Protein AF-A0A4Z1IEX9-F1 (afdb_monomer_lite)

Radius of gyration: 23.27 Å; chains: 1; bounding box: 71×50×41 Å

Sequence (109 aa):
MQFTHAPSPGQVFEIGKPEQISLRTLFESPHIPKVVFDVRDISRFLYTECDILLARVKDLQVMEVAVRDGVKDSLEDLAKCVELHSPLSLALEKEWEAKRVALLEIDLQ

Structure (mmCIF, N/CA/C/O backbone):
data_AF-A0A4Z1IEX9-F1
#
_entry.id   AF-A0A4Z1IEX9-F1
#
loop_
_atom_site.group_PDB
_atom_site.id
_atom_site.type_symbol
_atom_site.label_atom_id
_atom_site.label_alt_id
_atom_site.label_comp_id
_atom_site.label_asym_id
_atom_site.label_entity_id
_atom_site.label_seq_id
_atom_site.pdbx_PDB_ins_code
_atom_site.Cartn_x
_atom_site.Cartn_y
_atom_site.Cartn_z
_atom_site.occupancy
_atom_site.B_iso_or_equiv
_atom_site.auth_seq_id
_atom_site.auth_comp_id
_atom_site.auth_asym_id
_atom_site.auth_atom_id
_atom_site.pdbx_PDB_model_num
ATOM 1 N N . MET A 1 1 ? -44.833 32.291 -23.373 1.00 35.25 1 MET A N 1
ATOM 2 C CA . MET A 1 1 ? -43.971 33.229 -22.619 1.00 35.25 1 MET A CA 1
ATOM 3 C C . MET A 1 1 ? -44.141 32.928 -21.137 1.00 35.25 1 MET A C 1
ATOM 5 O O . MET A 1 1 ? -45.183 32.396 -20.784 1.00 35.25 1 MET A O 1
ATOM 9 N N . GLN A 1 2 ? -43.071 33.139 -20.366 1.00 53.94 2 GLN A N 1
ATOM 10 C CA . GLN A 1 2 ? -42.775 32.696 -18.986 1.00 53.94 2 GLN A CA 1
ATOM 11 C C . GLN A 1 2 ? -43.943 32.931 -17.996 1.00 53.94 2 GLN A C 1
ATOM 13 O O . GLN A 1 2 ? -44.833 33.704 -18.309 1.00 53.94 2 GLN A O 1
ATOM 18 N N . PHE A 1 3 ? -44.057 32.217 -16.866 1.00 35.94 3 PHE A N 1
ATOM 19 C CA . PHE A 1 3 ? -43.344 32.556 -15.627 1.00 35.94 3 PHE A CA 1
ATOM 20 C C . PHE A 1 3 ? -42.973 31.332 -14.766 1.00 35.94 3 PHE A C 1
ATOM 22 O O . PHE A 1 3 ? -43.806 30.522 -14.374 1.00 35.94 3 PHE A O 1
ATOM 29 N N . THR A 1 4 ? -41.670 31.254 -14.507 1.00 50.03 4 THR A N 1
ATOM 30 C CA . THR A 1 4 ? -40.946 30.714 -13.345 1.00 50.03 4 THR A CA 1
ATOM 31 C C . THR A 1 4 ? -41.779 30.194 -12.163 1.00 50.03 4 THR A C 1
ATOM 33 O O . THR A 1 4 ? -42.409 30.975 -11.451 1.00 50.03 4 THR A O 1
ATOM 36 N N . HIS A 1 5 ? -41.658 28.898 -11.856 1.00 51.50 5 HIS A N 1
ATOM 37 C CA . HIS A 1 5 ? -41.975 28.391 -10.521 1.00 51.50 5 HIS A CA 1
ATOM 38 C C . HIS A 1 5 ? -40.824 28.785 -9.587 1.00 51.50 5 HIS A C 1
ATOM 40 O O . HIS A 1 5 ? -39.718 28.256 -9.693 1.00 51.50 5 HIS A O 1
ATOM 46 N N . ALA A 1 6 ? -41.061 29.758 -8.707 1.00 55.16 6 ALA A N 1
ATOM 47 C CA . ALA A 1 6 ? -40.121 30.086 -7.644 1.00 55.16 6 ALA A CA 1
ATOM 48 C C . ALA A 1 6 ? -40.027 28.899 -6.662 1.00 55.16 6 ALA A C 1
ATOM 50 O O . ALA A 1 6 ? -41.057 28.279 -6.369 1.00 55.16 6 ALA A O 1
ATOM 51 N N . PRO A 1 7 ? -38.831 28.546 -6.162 1.00 56.28 7 PRO A N 1
ATOM 52 C CA . PRO A 1 7 ? -38.711 27.583 -5.078 1.00 56.28 7 PRO A CA 1
ATOM 53 C C . PRO A 1 7 ? -39.357 28.148 -3.804 1.00 56.28 7 PRO A C 1
ATOM 55 O O . PRO A 1 7 ? -39.226 29.332 -3.494 1.00 56.28 7 PRO A O 1
ATOM 58 N N . SER A 1 8 ? -40.082 27.288 -3.086 1.00 54.16 8 SER A N 1
ATOM 59 C CA . SER A 1 8 ? -40.746 27.611 -1.820 1.00 54.16 8 SER A CA 1
ATOM 60 C C . SER A 1 8 ? -39.742 28.174 -0.800 1.00 54.16 8 SER A C 1
ATOM 62 O O . SER A 1 8 ? -38.724 27.523 -0.546 1.00 54.16 8 SER A O 1
ATOM 64 N N . PRO A 1 9 ? -40.014 29.330 -0.164 1.00 50.97 9 PRO A N 1
ATOM 65 C CA . PRO A 1 9 ? -39.176 29.855 0.906 1.00 50.97 9 PRO A CA 1
ATOM 66 C C . PRO A 1 9 ? -39.371 28.975 2.143 1.00 50.97 9 PRO A C 1
ATOM 68 O O . PRO A 1 9 ? -40.413 29.017 2.792 1.00 50.97 9 PRO A O 1
ATOM 71 N N . GLY A 1 10 ? -38.399 28.113 2.434 1.00 51.06 10 GLY A N 1
ATOM 72 C CA . GLY A 1 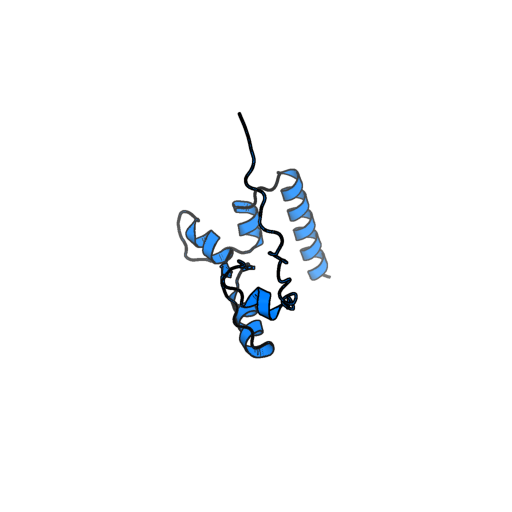10 ? -38.497 27.212 3.584 1.00 51.06 10 GLY A CA 1
ATOM 73 C C . GLY A 1 10 ? -37.549 26.021 3.591 1.00 51.06 10 GLY A C 1
ATOM 74 O O . GLY A 1 10 ? -37.409 25.391 4.632 1.00 51.06 10 GLY A O 1
ATOM 75 N N . GLN A 1 11 ? -36.844 25.720 2.497 1.00 53.88 11 GLN A N 1
ATOM 76 C CA . GLN A 1 11 ? -35.734 24.766 2.556 1.00 53.88 11 GLN A CA 1
ATOM 77 C C . GLN A 1 11 ? -34.495 25.467 3.115 1.00 53.88 11 GLN A C 1
ATOM 79 O O . GLN A 1 11 ? -33.541 25.781 2.408 1.00 53.88 11 GLN A O 1
ATOM 84 N N . VAL A 1 12 ? -34.544 25.750 4.417 1.00 51.16 12 VAL A N 1
ATOM 85 C CA . VAL A 1 12 ? -33.338 25.890 5.225 1.00 51.16 12 VAL A CA 1
ATOM 86 C C . VAL A 1 12 ? -32.592 24.578 5.037 1.00 51.16 12 VAL A C 1
ATOM 88 O O . VAL A 1 12 ? -33.095 23.522 5.414 1.00 51.16 12 VAL A O 1
ATOM 91 N N . PHE A 1 13 ? -31.439 24.631 4.374 1.00 54.78 13 PHE A N 1
ATOM 92 C CA . PHE A 1 13 ? -30.506 23.519 4.391 1.00 54.78 13 PHE A CA 1
ATOM 93 C C . PHE A 1 13 ? -30.210 23.261 5.863 1.00 54.78 13 PHE A C 1
ATOM 95 O O . PHE A 1 13 ? -29.557 24.081 6.511 1.00 54.78 13 PHE A O 1
ATOM 102 N N . GLU A 1 14 ? -30.750 22.177 6.419 1.00 55.03 14 GLU A N 1
ATOM 103 C CA . GLU A 1 14 ? -30.245 21.682 7.684 1.00 55.03 14 GLU A CA 1
ATOM 104 C C . GLU A 1 14 ? -28.778 21.361 7.436 1.00 55.03 14 GLU A C 1
ATOM 106 O O . GLU A 1 14 ? -28.427 20.374 6.788 1.00 55.03 14 GLU A O 1
ATOM 111 N N . ILE A 1 15 ? -27.908 22.258 7.896 1.00 55.59 15 ILE A N 1
ATOM 112 C CA . ILE A 1 15 ? -26.493 21.975 8.038 1.00 55.59 15 ILE A CA 1
ATOM 113 C C . ILE A 1 15 ? -26.450 20.976 9.188 1.00 55.59 15 ILE A C 1
ATOM 115 O O . ILE A 1 15 ? -26.330 21.349 10.357 1.00 55.59 15 ILE A O 1
ATOM 119 N N . GLY A 1 16 ? -26.650 19.698 8.851 1.00 60.72 16 GLY A N 1
ATOM 120 C CA . GLY A 1 16 ? -26.357 18.598 9.751 1.00 60.72 16 GLY A CA 1
ATOM 121 C C . GLY A 1 16 ? -24.975 18.857 10.336 1.00 60.72 16 GLY A C 1
ATOM 122 O O . GLY A 1 16 ? -24.088 19.334 9.621 1.00 60.72 16 GLY A O 1
ATOM 123 N N . LYS A 1 17 ? -24.827 18.647 11.651 1.00 60.25 17 LYS A N 1
ATOM 124 C CA . LYS A 1 17 ? -23.554 18.824 12.366 1.00 60.25 17 LYS A CA 1
ATOM 125 C C . LYS A 1 17 ? -22.407 18.372 11.458 1.00 60.25 17 LYS A C 1
ATOM 127 O O . LYS A 1 17 ? -22.521 17.264 10.931 1.00 60.25 17 LYS A O 1
ATOM 132 N N . PRO A 1 18 ? -21.339 19.173 11.272 1.00 63.28 18 PRO A N 1
ATOM 133 C CA . PRO A 1 18 ? -20.194 18.702 10.513 1.00 63.28 18 PRO A CA 1
ATOM 134 C C . PRO A 1 18 ? -19.767 17.384 11.149 1.00 63.28 18 PRO A C 1
ATOM 136 O O . PRO A 1 18 ? -19.446 17.353 12.341 1.00 63.28 18 PRO A O 1
ATOM 139 N N . GLU A 1 19 ? -19.875 16.289 10.392 1.00 66.69 19 GLU A N 1
ATOM 140 C CA . GLU A 1 19 ? -19.352 15.009 10.842 1.00 66.69 19 GLU A CA 1
ATOM 141 C C . GLU A 1 19 ? -17.906 15.266 11.244 1.00 66.69 19 GLU A C 1
ATOM 143 O O . GLU A 1 19 ? -17.128 15.847 10.483 1.00 66.69 19 GLU A O 1
ATOM 148 N N . GLN A 1 20 ? -17.562 14.918 12.480 1.00 71.56 20 GLN A N 1
ATOM 149 C CA . GLN A 1 20 ? -16.198 15.060 12.946 1.00 71.56 20 GLN A CA 1
ATOM 150 C C . GLN A 1 20 ? -15.350 14.070 12.146 1.00 71.56 20 GLN A C 1
ATOM 152 O O . GLN A 1 20 ? -15.319 12.873 12.434 1.00 71.56 20 GLN A O 1
ATOM 157 N N . ILE A 1 21 ? -14.705 14.567 11.092 1.00 85.75 21 ILE A N 1
ATOM 158 C CA . ILE A 1 21 ? -13.808 13.771 10.265 1.00 85.75 21 ILE A CA 1
ATOM 159 C C . ILE A 1 21 ? -12.605 13.419 11.135 1.00 85.75 21 ILE A C 1
ATOM 161 O O . ILE A 1 21 ? -11.877 14.290 11.609 1.00 85.75 21 ILE A O 1
ATOM 165 N N . SER A 1 22 ? -12.417 12.126 11.358 1.00 91.31 22 SER A N 1
ATOM 166 C CA . SER A 1 22 ? -11.277 11.564 12.065 1.00 91.31 22 SER A CA 1
ATOM 167 C C . SER A 1 22 ? -10.566 10.585 11.141 1.00 91.31 22 SER A C 1
ATOM 169 O O . SER A 1 22 ? -11.148 10.083 10.178 1.00 91.31 22 SER A O 1
ATOM 171 N N . LEU A 1 23 ? -9.309 10.264 11.442 1.00 93.75 23 LEU A N 1
ATOM 172 C CA . LEU A 1 23 ? -8.608 9.208 10.709 1.00 93.75 23 LEU A CA 1
ATOM 173 C C . LEU A 1 23 ? -9.361 7.875 10.798 1.00 93.75 23 LEU A C 1
ATOM 175 O O . LEU A 1 23 ? -9.444 7.166 9.801 1.00 93.75 23 LEU A O 1
ATOM 179 N N . ARG A 1 24 ? -9.990 7.582 11.946 1.00 95.38 24 ARG A N 1
ATOM 180 C CA . ARG A 1 24 ? -10.846 6.402 12.119 1.00 95.38 24 ARG A CA 1
ATOM 181 C C . ARG A 1 24 ? -11.990 6.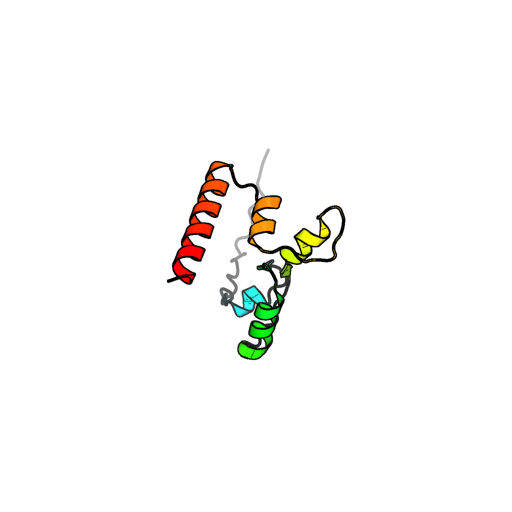385 11.109 1.00 95.38 24 ARG A C 1
ATOM 183 O O . ARG A 1 24 ? -12.091 5.438 10.335 1.00 95.38 24 ARG A O 1
ATOM 190 N N . THR A 1 25 ? -12.788 7.455 11.043 1.00 94.69 25 THR A N 1
ATOM 191 C CA . THR A 1 25 ? -13.935 7.513 10.119 1.00 94.69 25 THR A CA 1
ATOM 192 C C . THR A 1 25 ? -13.504 7.458 8.652 1.00 94.69 25 THR A C 1
ATOM 194 O O . THR A 1 25 ? -14.205 6.872 7.830 1.00 94.69 25 THR A O 1
ATOM 197 N N . LEU A 1 26 ? -12.323 7.981 8.307 1.00 94.81 26 LEU A N 1
ATOM 198 C CA . LEU A 1 26 ? -11.753 7.859 6.960 1.00 94.81 26 LEU A CA 1
ATOM 199 C C . LEU A 1 26 ? -11.280 6.428 6.638 1.00 94.81 26 LEU A C 1
ATOM 201 O O . LEU A 1 26 ? -11.574 5.898 5.558 1.00 94.81 26 LEU A O 1
ATOM 205 N N . PHE A 1 27 ? -10.567 5.778 7.560 1.00 96.88 27 PHE A N 1
ATOM 206 C CA . PHE A 1 27 ? -10.069 4.414 7.372 1.00 96.88 27 PHE A CA 1
ATOM 207 C C . PHE A 1 27 ? -11.201 3.381 7.326 1.00 96.88 27 PHE A C 1
ATOM 209 O O . PHE A 1 27 ?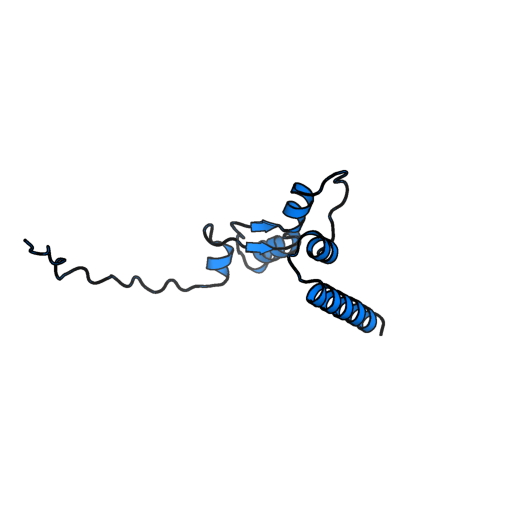 -11.166 2.493 6.472 1.00 96.88 27 PHE A O 1
ATOM 216 N N . GLU A 1 28 ? -12.244 3.551 8.136 1.00 97.00 28 GLU A N 1
ATOM 217 C CA . GLU A 1 28 ? -13.422 2.672 8.180 1.00 97.00 28 GLU A CA 1
ATOM 218 C C . GLU A 1 28 ? -14.443 2.973 7.070 1.00 97.00 28 GLU A C 1
ATOM 220 O O . GLU A 1 28 ? -15.326 2.162 6.794 1.00 97.00 28 GLU A O 1
ATOM 225 N N . SER A 1 29 ? -14.319 4.111 6.373 1.00 96.38 29 SER A N 1
ATOM 226 C CA . SER A 1 29 ? -15.269 4.490 5.323 1.00 96.38 29 SER A CA 1
ATOM 227 C C . SER A 1 29 ? -15.284 3.485 4.156 1.00 96.38 29 SER A C 1
ATOM 229 O O . SER A 1 29 ? -14.256 3.301 3.486 1.00 96.38 29 SER A O 1
ATOM 231 N N . PRO A 1 30 ? -16.456 2.919 3.798 1.00 96.62 30 PRO A N 1
ATOM 232 C CA . PRO A 1 30 ? -16.627 2.100 2.598 1.00 96.62 30 PRO A CA 1
ATOM 233 C C . PRO A 1 30 ? -16.787 2.952 1.330 1.00 96.62 30 PRO A C 1
ATOM 235 O O . PRO A 1 30 ? -16.947 2.415 0.231 1.00 96.62 30 PRO A O 1
ATOM 238 N N . HIS A 1 31 ? -16.756 4.283 1.451 1.00 96.00 31 HIS A N 1
ATOM 239 C CA . HIS A 1 31 ? -16.922 5.223 0.342 1.00 96.00 31 HIS A CA 1
ATOM 240 C C . HIS A 1 31 ? -15.595 5.832 -0.132 1.00 96.00 31 HIS A C 1
ATOM 242 O O . HIS A 1 31 ? -15.471 6.190 -1.303 1.00 96.00 31 HIS A O 1
ATOM 248 N N . ILE A 1 32 ? -14.583 5.866 0.738 1.00 95.25 32 ILE A N 1
ATOM 249 C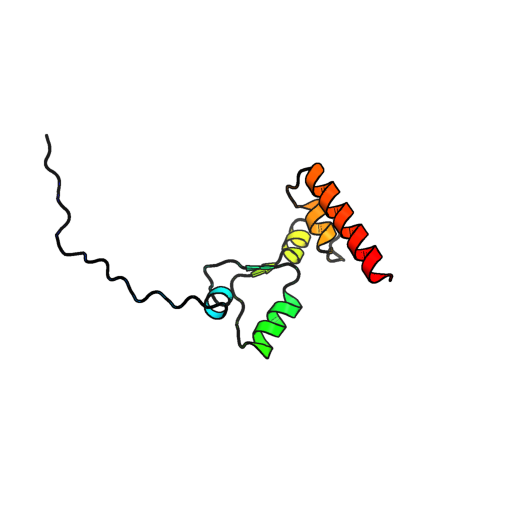 CA . ILE A 1 32 ? -13.274 6.463 0.453 1.00 95.25 32 ILE A CA 1
ATOM 250 C C . ILE A 1 32 ? -12.242 5.348 0.238 1.00 95.25 32 ILE A C 1
ATOM 252 O O . ILE A 1 32 ? -11.971 4.591 1.175 1.00 95.25 32 ILE A O 1
ATOM 256 N N . PRO A 1 33 ? -11.699 5.174 -0.983 1.00 97.44 33 PRO A N 1
ATOM 257 C CA . PRO A 1 33 ? -10.727 4.118 -1.250 1.00 97.44 33 PRO A CA 1
ATOM 258 C C . PRO A 1 33 ? -9.367 4.461 -0.639 1.00 97.44 33 PRO A C 1
ATOM 260 O O . PRO A 1 33 ? -8.867 5.564 -0.846 1.00 97.44 33 PRO A O 1
ATOM 263 N N . LYS A 1 34 ? -8.753 3.504 0.065 1.00 97.06 34 LYS A N 1
ATOM 264 C CA . LYS A 1 34 ? -7.372 3.624 0.554 1.00 97.06 34 LYS A CA 1
ATOM 265 C C . LYS A 1 34 ? -6.454 2.861 -0.386 1.00 97.06 34 LYS A C 1
ATOM 267 O O . LYS A 1 34 ? -6.549 1.640 -0.471 1.00 97.06 34 LYS A O 1
ATOM 272 N N . VAL A 1 35 ? -5.617 3.591 -1.114 1.00 96.19 35 VAL A N 1
ATOM 273 C CA . VAL A 1 35 ? -4.600 3.010 -1.993 1.00 96.19 35 VAL A CA 1
ATOM 274 C C . VAL A 1 35 ? -3.342 2.801 -1.162 1.00 96.19 35 VAL A C 1
ATOM 276 O O . VAL A 1 35 ? -2.801 3.764 -0.626 1.00 96.19 35 VAL A O 1
ATOM 279 N N . VAL A 1 36 ? -2.925 1.549 -1.008 1.00 95.69 36 VAL A N 1
ATOM 280 C CA . VAL A 1 36 ? -1.809 1.148 -0.141 1.00 95.69 36 VAL A CA 1
ATOM 281 C C . VAL A 1 36 ? -0.930 0.176 -0.916 1.00 95.69 36 VAL A C 1
ATOM 283 O O . VAL A 1 36 ? -1.435 -0.572 -1.747 1.00 95.69 36 VAL A O 1
ATOM 286 N N . PHE A 1 37 ? 0.374 0.189 -0.669 1.00 95.75 37 PHE A N 1
ATOM 287 C CA . PHE A 1 37 ? 1.267 -0.868 -1.128 1.00 95.75 37 PHE A CA 1
ATOM 288 C C . PHE A 1 37 ? 1.492 -1.837 0.027 1.00 95.75 37 PHE A C 1
ATOM 290 O O . PHE A 1 37 ? 1.891 -1.378 1.094 1.00 95.75 37 PHE A O 1
ATOM 297 N N . ASP A 1 38 ? 1.220 -3.126 -0.182 1.00 95.38 38 ASP A N 1
ATOM 298 C CA . ASP A 1 38 ? 1.374 -4.170 0.833 1.00 95.38 38 ASP A CA 1
ATOM 299 C C . ASP A 1 38 ? 0.668 -3.830 2.163 1.00 95.38 38 ASP A C 1
ATOM 301 O O . ASP A 1 38 ? 1.259 -3.407 3.158 1.00 95.38 38 ASP A O 1
ATOM 305 N N . VAL A 1 39 ? -0.653 -4.008 2.194 1.00 96.81 39 VAL A N 1
ATOM 306 C CA . VAL A 1 39 ? -1.485 -3.576 3.330 1.00 96.81 39 VAL A CA 1
ATOM 307 C C . VAL A 1 39 ? -1.337 -4.443 4.594 1.00 96.81 39 VAL A C 1
ATOM 309 O O . VAL A 1 39 ? -1.971 -4.160 5.613 1.00 96.81 39 VAL A O 1
ATOM 312 N N . ARG A 1 40 ? -0.551 -5.524 4.569 1.00 95.94 40 ARG A N 1
ATOM 313 C CA . ARG A 1 40 ? -0.569 -6.568 5.613 1.00 95.94 40 ARG A CA 1
ATOM 314 C C . ARG A 1 40 ? -0.216 -6.028 6.998 1.00 95.94 40 ARG A C 1
ATOM 316 O O . ARG A 1 40 ? -1.003 -6.185 7.932 1.00 95.94 40 ARG A O 1
ATOM 323 N N . ASP A 1 41 ? 0.917 -5.348 7.121 1.00 95.38 41 ASP A N 1
ATOM 324 C CA . ASP A 1 41 ? 1.375 -4.840 8.418 1.00 95.38 41 ASP A CA 1
ATOM 325 C C . ASP A 1 41 ? 0.566 -3.622 8.873 1.00 95.38 41 ASP A C 1
ATOM 327 O O . ASP A 1 41 ? 0.213 -3.513 10.047 1.00 95.38 41 ASP A O 1
ATOM 331 N N . ILE A 1 42 ? 0.177 -2.756 7.932 1.00 94.75 42 ILE A N 1
ATOM 332 C CA . ILE A 1 42 ? -0.653 -1.579 8.213 1.00 94.75 42 ILE A CA 1
ATOM 333 C C . ILE A 1 42 ? -2.029 -2.003 8.735 1.00 94.75 42 ILE A C 1
ATOM 335 O O . ILE A 1 42 ? -2.484 -1.495 9.756 1.00 94.75 42 ILE A O 1
ATOM 339 N N . SER A 1 43 ? -2.698 -2.944 8.062 1.00 96.81 43 SER A N 1
ATOM 340 C CA . SER A 1 43 ? -4.013 -3.435 8.493 1.00 96.81 43 SER A CA 1
ATOM 341 C C . SER A 1 43 ? -3.949 -4.125 9.852 1.00 96.81 43 SER A C 1
ATOM 343 O O . SER A 1 43 ? -4.827 -3.894 10.682 1.00 96.81 43 SER A O 1
ATOM 345 N N . ARG A 1 44 ? -2.894 -4.911 10.113 1.00 97.88 44 ARG A N 1
ATOM 346 C CA . ARG A 1 44 ? -2.659 -5.515 11.426 1.00 97.88 44 ARG A CA 1
ATOM 347 C C . ARG A 1 44 ? -2.517 -4.444 12.504 1.00 97.88 44 ARG A C 1
ATOM 349 O O . ARG A 1 44 ? -3.260 -4.503 13.472 1.00 97.88 44 ARG A O 1
ATOM 356 N N . PHE A 1 45 ? -1.623 -3.470 12.322 1.00 97.38 45 PHE A N 1
ATOM 357 C CA . PHE A 1 45 ? -1.403 -2.393 13.291 1.00 97.38 45 PHE A CA 1
ATOM 358 C C . PHE A 1 45 ? -2.681 -1.590 13.558 1.00 97.38 45 PHE A C 1
ATOM 360 O O . PHE A 1 45 ? -3.035 -1.344 14.708 1.00 97.38 45 PHE A O 1
ATOM 367 N N . LEU A 1 46 ? -3.411 -1.220 12.500 1.00 97.06 46 LEU A N 1
ATOM 368 C CA . LEU A 1 46 ? -4.670 -0.488 12.632 1.00 97.06 46 LEU A CA 1
ATOM 369 C C . LEU A 1 46 ? -5.704 -1.278 13.438 1.00 97.06 46 LEU A C 1
ATOM 371 O O . LEU A 1 46 ? -6.378 -0.699 14.285 1.00 97.06 46 LEU A O 1
ATOM 375 N N . TYR A 1 47 ? -5.801 -2.586 13.219 1.00 97.88 47 TYR A N 1
ATOM 376 C CA . TYR A 1 47 ? -6.737 -3.423 13.956 1.00 97.88 47 TYR A CA 1
ATOM 377 C C . TYR A 1 47 ? -6.303 -3.646 15.413 1.00 97.88 47 TYR A C 1
ATOM 379 O O . TYR A 1 47 ? -7.125 -3.507 16.314 1.00 97.88 47 TYR A O 1
ATOM 387 N N . THR A 1 48 ? -5.031 -3.977 15.665 1.00 98.00 48 THR A N 1
ATOM 388 C CA . THR A 1 48 ? -4.566 -4.372 17.007 1.00 98.00 48 THR A CA 1
ATOM 389 C C . THR A 1 48 ? -4.287 -3.190 17.923 1.00 98.00 48 THR A C 1
ATOM 391 O O . THR A 1 48 ? -4.685 -3.223 19.083 1.00 98.00 48 THR A O 1
ATOM 394 N N . GLU A 1 49 ? -3.628 -2.147 17.416 1.00 97.81 49 GLU A N 1
ATOM 395 C CA . GLU A 1 49 ? -3.161 -1.021 18.234 1.00 97.81 49 GLU A CA 1
ATOM 396 C C . GLU A 1 49 ? -4.144 0.151 18.234 1.00 97.81 49 GLU A C 1
ATOM 398 O O . GLU A 1 49 ? -4.156 0.951 19.168 1.00 97.81 49 GLU A O 1
ATOM 403 N N . CYS A 1 50 ? -4.956 0.286 17.180 1.00 96.56 50 CYS A N 1
ATOM 404 C CA . CYS A 1 50 ? -5.848 1.436 17.003 1.00 96.56 50 CYS A CA 1
ATOM 405 C C . CYS A 1 50 ? -7.343 1.089 17.057 1.00 96.56 50 CYS A C 1
ATOM 407 O O . CYS A 1 50 ? -8.152 2.017 17.081 1.00 96.56 50 CYS A O 1
ATOM 409 N N . ASP A 1 51 ? -7.718 -0.197 17.074 1.00 97.31 51 ASP A N 1
ATOM 410 C CA . ASP A 1 51 ? -9.115 -0.656 16.989 1.00 97.31 51 ASP A CA 1
ATOM 411 C C . ASP A 1 51 ? -9.838 -0.120 15.729 1.00 97.31 51 ASP A C 1
ATOM 413 O O . ASP A 1 51 ? -11.016 0.229 15.741 1.00 97.31 51 ASP A O 1
ATOM 417 N N . ILE A 1 52 ? -9.116 0.005 14.612 1.00 97.44 52 ILE A N 1
ATOM 418 C CA . ILE A 1 52 ? -9.626 0.541 13.342 1.00 97.44 52 ILE A CA 1
ATOM 419 C C . ILE A 1 52 ? -9.817 -0.594 12.337 1.00 97.44 52 ILE A C 1
ATOM 421 O O . ILE A 1 52 ? -8.863 -1.280 11.960 1.00 97.44 52 ILE A O 1
ATOM 425 N N . LEU A 1 53 ? -11.040 -0.732 11.817 1.00 97.00 53 LEU A N 1
ATOM 426 C CA . LEU A 1 53 ? -11.341 -1.686 10.749 1.00 97.00 53 LEU A CA 1
ATOM 427 C C . LEU A 1 53 ? -11.143 -1.047 9.369 1.00 97.00 53 LEU A C 1
ATOM 429 O O . LEU A 1 53 ? -12.029 -0.389 8.825 1.00 97.00 53 LEU A O 1
ATOM 433 N N . LEU A 1 54 ? -9.974 -1.263 8.770 1.00 97.38 54 LEU A N 1
ATOM 434 C CA . LEU A 1 54 ? -9.661 -0.697 7.460 1.00 97.38 54 LEU A CA 1
ATOM 435 C C . LEU A 1 54 ? -10.618 -1.227 6.367 1.00 97.38 54 LEU A C 1
ATOM 437 O O . LEU A 1 54 ? -10.624 -2.414 6.048 1.00 97.38 54 LEU A O 1
ATOM 441 N N . ALA A 1 55 ? -11.404 -0.337 5.757 1.00 97.69 55 ALA A N 1
ATOM 442 C CA . ALA A 1 55 ? -12.380 -0.671 4.714 1.00 97.69 55 ALA A CA 1
ATOM 443 C C . ALA A 1 55 ? -11.925 -0.204 3.322 1.00 97.69 55 ALA A C 1
ATOM 445 O O . ALA A 1 55 ? -11.112 0.703 3.208 1.00 97.69 55 ALA A O 1
ATOM 446 N N . ARG A 1 56 ? -12.487 -0.757 2.236 1.00 97.50 56 ARG A N 1
ATOM 447 C CA . ARG A 1 56 ? -12.274 -0.289 0.842 1.00 97.50 56 ARG A CA 1
ATOM 448 C C . ARG A 1 56 ? -10.792 -0.069 0.470 1.00 97.50 56 ARG A C 1
ATOM 450 O O . ARG A 1 56 ? -10.408 0.990 -0.038 1.00 97.50 56 ARG A O 1
ATOM 457 N N . VAL A 1 57 ? -9.962 -1.076 0.723 1.00 97.62 57 VAL A N 1
ATOM 458 C CA . VAL A 1 57 ? -8.544 -1.077 0.340 1.00 97.62 57 VAL A CA 1
ATOM 459 C C . VAL A 1 57 ? -8.391 -1.369 -1.151 1.00 97.62 57 VAL A C 1
ATOM 461 O O . VAL A 1 57 ? -9.077 -2.229 -1.702 1.00 97.62 57 VAL A O 1
ATOM 464 N N . LYS A 1 58 ? -7.470 -0.656 -1.795 1.00 97.12 58 LYS A N 1
ATOM 465 C CA . LYS A 1 58 ? -6.884 -1.008 -3.087 1.00 97.12 58 LYS A CA 1
ATOM 466 C C . LYS A 1 58 ? -5.399 -1.258 -2.862 1.00 97.12 58 LYS A C 1
ATOM 468 O O . LYS A 1 58 ? -4.652 -0.305 -2.646 1.00 97.12 58 LYS A O 1
ATOM 473 N N . ASP A 1 59 ? -5.003 -2.524 -2.864 1.00 96.44 59 ASP A N 1
ATOM 474 C CA . ASP A 1 59 ? -3.608 -2.904 -2.666 1.00 96.44 59 ASP A CA 1
ATOM 475 C C . ASP A 1 59 ? -2.867 -2.880 -4.009 1.00 96.44 59 ASP A C 1
ATOM 477 O O . ASP A 1 59 ? -3.185 -3.658 -4.910 1.00 96.44 59 ASP A O 1
ATOM 481 N N . LEU A 1 60 ? -1.909 -1.963 -4.150 1.00 95.06 60 LEU A N 1
ATOM 482 C CA . LEU A 1 60 ? -1.130 -1.779 -5.372 1.00 95.06 60 LEU A CA 1
ATOM 483 C C . LEU A 1 60 ? -0.287 -3.008 -5.718 1.00 95.06 60 LEU A C 1
ATOM 485 O O . LEU A 1 60 ? -0.166 -3.317 -6.898 1.00 95.06 60 LEU A O 1
ATOM 489 N N . GLN A 1 61 ? 0.243 -3.723 -4.723 1.00 94.75 61 GLN A N 1
ATOM 490 C CA . GLN A 1 61 ? 1.052 -4.919 -4.958 1.00 94.75 61 GLN A CA 1
ATOM 491 C C . GLN A 1 61 ? 0.181 -6.049 -5.518 1.00 94.75 61 GLN A C 1
ATOM 493 O O . GLN A 1 61 ? 0.546 -6.719 -6.478 1.00 94.75 61 GLN A O 1
ATOM 498 N N . VAL A 1 62 ? -1.029 -6.218 -4.979 1.00 94.88 62 VAL A N 1
ATOM 499 C CA . VAL A 1 62 ? -1.989 -7.199 -5.511 1.00 94.88 62 VAL A CA 1
ATOM 500 C C . VAL A 1 62 ? -2.495 -6.788 -6.897 1.00 94.88 62 VAL A C 1
ATOM 502 O O . VAL A 1 62 ? -2.692 -7.642 -7.761 1.00 94.88 62 VAL A O 1
ATOM 505 N N . MET A 1 63 ? -2.705 -5.488 -7.129 1.00 94.88 63 MET A N 1
ATOM 506 C CA . MET A 1 63 ? -3.102 -4.969 -8.440 1.00 94.88 63 MET A CA 1
ATOM 507 C C . MET A 1 63 ? -2.019 -5.192 -9.502 1.00 94.88 63 MET A C 1
ATOM 509 O O . MET A 1 63 ? -2.375 -5.602 -10.603 1.00 94.88 63 MET A O 1
ATOM 513 N N . GLU A 1 64 ? -0.740 -4.973 -9.182 1.00 94.81 64 GLU A N 1
ATOM 514 C CA . GLU A 1 64 ? 0.395 -5.280 -10.067 1.00 94.81 64 GLU A CA 1
ATOM 515 C C . GLU A 1 64 ? 0.372 -6.754 -10.474 1.00 94.81 64 GLU A C 1
ATOM 517 O O . GLU A 1 64 ? 0.268 -7.062 -11.659 1.00 94.81 64 GLU A O 1
ATOM 522 N N . VAL A 1 65 ? 0.320 -7.669 -9.503 1.00 94.56 65 VAL A N 1
ATOM 523 C CA . VAL A 1 65 ? 0.258 -9.111 -9.779 1.00 94.56 65 VAL A CA 1
ATOM 524 C C . VAL A 1 65 ? -0.948 -9.463 -10.643 1.00 94.56 65 VAL A C 1
ATOM 526 O O . VAL A 1 65 ? -0.858 -10.321 -11.523 1.00 94.56 65 VAL A O 1
ATOM 529 N N . ALA A 1 66 ? -2.096 -8.818 -10.424 1.00 93.50 66 ALA A N 1
ATOM 530 C CA . ALA A 1 66 ? -3.292 -9.064 -11.220 1.00 93.50 66 ALA A CA 1
ATOM 531 C C . ALA A 1 66 ? -3.086 -8.703 -12.700 1.00 93.50 66 ALA A C 1
ATOM 533 O O . ALA A 1 66 ? -3.554 -9.452 -13.561 1.00 93.50 66 ALA A O 1
ATOM 534 N N . VAL A 1 67 ? -2.360 -7.620 -12.996 1.00 92.56 67 VAL A N 1
ATOM 535 C CA . VAL A 1 67 ? -2.152 -7.117 -14.366 1.00 92.56 67 VAL A CA 1
ATOM 536 C C . VAL A 1 67 ? -0.851 -7.581 -15.024 1.00 92.56 67 VAL A C 1
ATOM 538 O O . VAL A 1 67 ? -0.753 -7.493 -16.242 1.00 92.56 67 VAL A O 1
ATOM 541 N N . ARG A 1 68 ? 0.130 -8.083 -14.263 1.00 91.81 68 ARG A N 1
ATOM 542 C CA . ARG A 1 68 ? 1.401 -8.579 -14.804 1.00 91.81 68 ARG A CA 1
ATOM 543 C C . ARG A 1 68 ? 1.181 -9.778 -15.721 1.00 91.81 68 ARG A C 1
ATOM 545 O O . ARG A 1 68 ? 0.430 -10.701 -15.392 1.00 91.81 68 ARG A O 1
ATOM 552 N N . ASP A 1 69 ? 1.867 -9.765 -16.856 1.00 89.75 69 ASP A N 1
ATOM 553 C CA . ASP A 1 69 ? 1.921 -10.885 -17.790 1.00 89.75 69 ASP A CA 1
ATOM 554 C C . ASP A 1 69 ? 3.011 -11.885 -17.378 1.00 89.75 69 ASP A C 1
ATOM 556 O O . ASP A 1 69 ? 4.052 -11.514 -16.838 1.00 89.75 69 ASP A O 1
ATOM 560 N N . GLY A 1 70 ? 2.795 -13.170 -17.670 1.00 88.19 70 GLY A N 1
ATOM 561 C CA . GLY A 1 70 ? 3.768 -14.227 -17.385 1.00 88.19 70 GLY A CA 1
ATOM 562 C C . GLY A 1 70 ? 3.620 -14.865 -16.001 1.00 88.19 70 GLY A C 1
ATOM 563 O O . GLY A 1 70 ? 2.507 -15.050 -15.502 1.00 88.19 70 GLY A O 1
ATOM 564 N N . VAL A 1 71 ? 4.746 -15.300 -15.427 1.00 85.00 71 VAL A N 1
ATOM 565 C CA . VAL A 1 71 ? 4.786 -16.056 -14.164 1.00 85.00 71 VAL A CA 1
ATOM 566 C C . VAL A 1 71 ? 4.546 -15.115 -12.975 1.00 85.00 71 VAL A C 1
ATOM 568 O O . VAL A 1 71 ? 5.100 -14.023 -12.921 1.00 85.00 71 VAL A O 1
ATOM 571 N N . LYS A 1 72 ? 3.697 -15.547 -12.033 1.00 89.62 72 LYS A N 1
ATOM 572 C CA . LYS A 1 72 ? 3.240 -14.782 -10.854 1.00 89.62 72 LYS A CA 1
ATOM 573 C C . LYS A 1 72 ? 3.622 -15.483 -9.549 1.00 89.62 72 LYS A C 1
ATOM 575 O O . LYS A 1 72 ? 2.797 -15.662 -8.658 1.00 89.62 72 LYS A O 1
ATOM 580 N N . ASP A 1 73 ? 4.844 -15.987 -9.495 1.00 90.44 73 ASP A N 1
ATOM 581 C CA . ASP A 1 73 ? 5.413 -16.732 -8.370 1.00 90.44 73 ASP A CA 1
ATOM 582 C C . ASP A 1 73 ? 6.031 -15.822 -7.298 1.00 90.44 73 ASP A C 1
ATOM 584 O O . ASP A 1 73 ? 6.170 -16.235 -6.146 1.00 90.44 73 ASP A O 1
ATOM 588 N N . SER A 1 74 ? 6.341 -14.576 -7.651 1.00 89.88 74 SER A N 1
ATOM 589 C CA . SER A 1 74 ? 6.831 -13.537 -6.745 1.00 89.88 74 SER A CA 1
ATOM 590 C C . SER A 1 74 ? 5.885 -12.338 -6.667 1.00 89.88 74 SER A C 1
ATOM 592 O O . SER A 1 74 ? 5.085 -12.101 -7.572 1.00 89.88 74 SER A O 1
ATOM 594 N N . LEU A 1 75 ? 5.993 -11.560 -5.590 1.00 91.75 75 LEU A N 1
ATOM 595 C CA . LEU A 1 75 ? 5.448 -10.204 -5.525 1.00 91.75 75 LEU A CA 1
ATOM 596 C C . LEU A 1 75 ? 6.567 -9.229 -5.882 1.00 91.75 75 LEU A C 1
ATOM 598 O O . LEU A 1 75 ? 7.685 -9.391 -5.389 1.00 91.75 75 LEU A O 1
ATOM 602 N N . GLU A 1 76 ? 6.268 -8.230 -6.705 1.00 91.00 76 GLU A N 1
ATOM 603 C CA . GLU A 1 76 ? 7.222 -7.161 -6.987 1.00 91.00 76 GLU A CA 1
ATOM 604 C C . GLU A 1 76 ? 7.311 -6.183 -5.807 1.00 91.00 76 GLU A C 1
ATOM 606 O O . GLU A 1 76 ? 6.374 -6.039 -5.007 1.00 91.00 76 GLU A O 1
ATOM 611 N N . ASP A 1 77 ? 8.455 -5.509 -5.685 1.00 91.25 77 ASP A N 1
ATOM 612 C CA . ASP A 1 77 ? 8.626 -4.426 -4.723 1.00 91.25 77 ASP A CA 1
ATOM 613 C C . ASP A 1 77 ? 7.985 -3.115 -5.223 1.00 91.25 77 ASP A C 1
ATOM 615 O O . ASP A 1 77 ? 7.546 -2.985 -6.373 1.00 91.25 77 ASP A O 1
ATOM 619 N N . LEU A 1 78 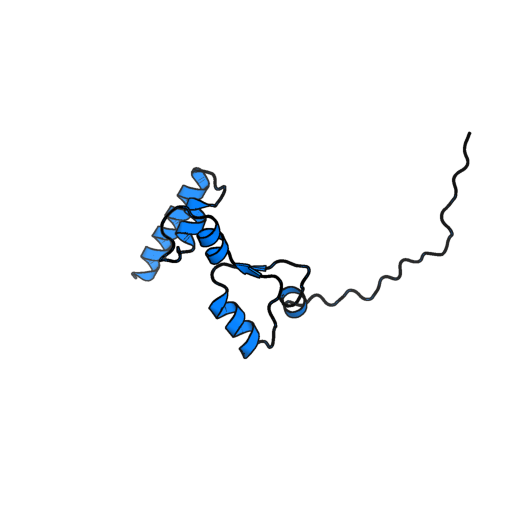? 7.898 -2.119 -4.336 1.00 89.94 78 LEU A N 1
ATOM 620 C CA . LEU A 1 78 ? 7.282 -0.836 -4.673 1.00 89.94 78 LEU A CA 1
ATOM 621 C C . LEU A 1 78 ? 8.055 -0.104 -5.778 1.00 89.94 78 LEU A C 1
ATOM 623 O O . LEU A 1 78 ? 7.435 0.551 -6.614 1.00 89.94 78 LEU A O 1
ATOM 627 N N . ALA A 1 79 ? 9.387 -0.207 -5.796 1.00 86.62 79 ALA A N 1
ATOM 628 C CA . ALA A 1 79 ? 10.208 0.471 -6.792 1.00 86.62 79 ALA A CA 1
ATOM 629 C C . ALA A 1 79 ? 9.903 -0.066 -8.194 1.00 86.62 79 ALA A C 1
ATOM 631 O O . ALA A 1 79 ? 9.664 0.722 -9.109 1.00 86.62 79 ALA A O 1
ATOM 632 N N . LYS A 1 80 ? 9.804 -1.389 -8.335 1.00 87.06 80 LYS A N 1
ATOM 633 C CA . LYS A 1 80 ? 9.439 -2.051 -9.582 1.00 87.06 80 LYS A CA 1
ATOM 634 C C . LYS A 1 80 ? 8.009 -1.732 -10.003 1.00 87.06 80 LYS A C 1
ATOM 636 O O . LYS A 1 80 ? 7.768 -1.448 -11.173 1.00 87.06 80 LYS A O 1
ATOM 641 N N . CYS A 1 81 ? 7.066 -1.692 -9.061 1.00 89.69 81 CYS A N 1
ATOM 642 C CA . CYS A 1 81 ? 5.694 -1.277 -9.360 1.00 89.69 81 CYS A CA 1
ATOM 643 C C . CYS A 1 81 ? 5.629 0.159 -9.904 1.00 89.69 81 CYS A C 1
ATOM 645 O O . CYS A 1 81 ? 4.868 0.434 -10.832 1.00 89.69 81 CYS A O 1
ATOM 647 N N . VAL A 1 82 ? 6.427 1.077 -9.349 1.00 86.75 82 VAL A N 1
ATOM 648 C CA . VAL A 1 82 ? 6.522 2.461 -9.838 1.00 86.75 82 VAL A CA 1
ATOM 649 C C . VAL A 1 82 ? 7.163 2.505 -11.225 1.00 86.75 82 VAL A C 1
ATOM 651 O O . VAL A 1 82 ? 6.610 3.151 -12.107 1.00 86.75 82 VAL A O 1
ATOM 654 N N . GLU A 1 83 ? 8.273 1.800 -11.440 1.00 84.25 83 GLU A N 1
ATOM 655 C CA . GLU A 1 83 ? 8.950 1.716 -12.743 1.00 84.25 83 GLU A CA 1
ATOM 656 C C . GLU A 1 83 ? 8.001 1.217 -13.847 1.00 84.25 83 GLU A C 1
ATOM 658 O O . GLU A 1 83 ? 7.915 1.811 -14.917 1.00 84.25 83 GLU A O 1
ATOM 663 N N . LEU A 1 84 ? 7.249 0.145 -13.580 1.00 85.56 84 LEU A N 1
ATOM 664 C CA . LEU A 1 84 ? 6.424 -0.519 -14.592 1.00 85.56 84 LEU A CA 1
ATOM 665 C C . LEU A 1 84 ? 5.080 0.169 -14.856 1.00 85.56 84 LEU A C 1
ATOM 667 O O . LEU A 1 84 ? 4.555 0.081 -15.968 1.00 85.56 84 LEU A O 1
ATOM 671 N N . HIS A 1 85 ? 4.482 0.802 -13.844 1.00 86.19 85 HIS A N 1
ATOM 672 C CA . HIS A 1 85 ? 3.085 1.250 -13.919 1.00 86.19 85 HIS A CA 1
ATOM 673 C C . HIS A 1 85 ? 2.880 2.743 -13.696 1.00 86.19 85 HIS A C 1
ATOM 675 O O . HIS A 1 85 ? 1.770 3.241 -13.908 1.00 86.19 85 HIS A O 1
ATOM 681 N N . SER A 1 86 ? 3.902 3.474 -13.258 1.00 83.19 86 SER A N 1
ATOM 682 C CA . SER A 1 86 ? 3.738 4.896 -13.005 1.00 83.19 86 SER A CA 1
ATOM 683 C C . SER A 1 86 ? 3.788 5.686 -14.315 1.00 83.19 86 SER A C 1
ATOM 685 O O . SER A 1 86 ? 4.679 5.470 -15.134 1.00 83.19 86 SER A O 1
ATOM 687 N N . PRO A 1 87 ? 2.886 6.658 -14.532 1.00 82.75 87 PRO A N 1
ATOM 688 C CA . PRO A 1 87 ? 2.902 7.506 -15.722 1.00 82.75 87 PRO A CA 1
ATOM 689 C C . PRO A 1 87 ? 3.990 8.595 -15.640 1.00 82.75 87 PRO A C 1
ATOM 691 O O . PRO A 1 87 ? 3.788 9.707 -16.134 1.00 82.75 87 PRO A O 1
ATOM 694 N N . LEU A 1 88 ? 5.111 8.336 -14.953 1.00 79.94 88 LEU A N 1
ATOM 695 C CA . LEU A 1 88 ? 6.167 9.330 -14.779 1.00 79.94 88 LEU A CA 1
ATOM 696 C C . LEU A 1 88 ? 6.763 9.685 -16.136 1.00 79.94 88 LEU A C 1
ATOM 698 O O . LEU A 1 88 ? 6.937 8.848 -17.019 1.00 79.94 88 LEU A O 1
ATOM 702 N N . SER A 1 89 ? 7.115 10.956 -16.289 1.00 80.62 89 SER A N 1
ATOM 703 C CA . SER A 1 89 ? 7.978 11.348 -17.392 1.00 80.62 89 SER A CA 1
ATOM 704 C C . SER A 1 89 ? 9.384 10.789 -17.162 1.00 80.62 89 SER A C 1
ATOM 706 O O . SER A 1 89 ? 9.827 10.656 -16.020 1.00 80.62 89 SER A O 1
ATOM 708 N N . LEU A 1 90 ? 10.131 10.567 -18.245 1.00 79.81 90 LEU A N 1
ATOM 709 C CA . LEU A 1 90 ? 11.535 10.127 -18.188 1.00 79.81 90 LEU A CA 1
ATOM 710 C C . LEU A 1 90 ? 12.413 11.008 -17.279 1.00 79.81 90 LEU A C 1
ATOM 712 O O . LEU A 1 90 ? 13.401 10.547 -16.715 1.00 79.81 90 LEU A O 1
ATOM 716 N N . ALA A 1 91 ? 12.084 12.299 -17.155 1.00 80.56 91 ALA A N 1
ATOM 717 C CA . ALA A 1 91 ? 12.802 13.215 -16.273 1.00 80.56 91 ALA A CA 1
ATOM 718 C C . ALA A 1 91 ? 12.553 12.899 -14.790 1.00 80.56 91 ALA A C 1
ATOM 720 O O . ALA A 1 91 ? 13.489 12.909 -13.995 1.00 80.56 91 ALA A O 1
ATOM 721 N N . LEU A 1 92 ? 11.306 12.589 -14.434 1.00 80.62 92 LEU A N 1
ATOM 722 C CA . LEU A 1 92 ? 10.905 12.286 -13.064 1.00 80.62 92 LEU A CA 1
ATOM 723 C C . LEU A 1 92 ? 11.338 10.874 -12.641 1.00 80.62 92 LEU A C 1
ATOM 725 O O . LEU A 1 92 ? 11.703 10.664 -11.490 1.00 80.62 92 LEU A O 1
ATOM 729 N N . GLU A 1 93 ? 11.384 9.932 -13.583 1.00 78.56 93 GLU A N 1
ATOM 730 C CA . GLU A 1 93 ? 11.963 8.600 -13.378 1.00 78.56 93 GLU A CA 1
ATOM 731 C C . GLU A 1 93 ? 13.464 8.676 -13.040 1.00 78.56 93 GLU A C 1
ATOM 733 O O . GLU A 1 93 ? 13.923 8.064 -12.077 1.00 78.56 93 GLU A O 1
ATOM 738 N N . LYS A 1 94 ? 14.227 9.514 -13.759 1.00 82.75 94 LYS A N 1
ATOM 739 C CA . LYS A 1 94 ? 15.642 9.774 -13.438 1.00 82.75 94 LYS A CA 1
ATOM 740 C C . LYS A 1 94 ? 15.830 10.406 -12.060 1.00 82.75 94 LYS A C 1
ATOM 742 O O . LYS A 1 94 ? 16.782 10.067 -11.364 1.00 82.75 94 LYS A O 1
ATOM 747 N N . GLU A 1 95 ? 14.950 11.329 -11.671 1.00 84.25 95 GLU A N 1
ATOM 748 C CA . GLU A 1 95 ? 14.996 11.947 -10.342 1.00 84.25 95 GLU A CA 1
ATOM 749 C C . GLU A 1 95 ? 14.696 10.928 -9.233 1.00 84.25 95 GLU A C 1
ATOM 751 O O . GLU A 1 95 ? 15.373 10.916 -8.203 1.00 84.25 95 GLU A O 1
ATOM 756 N N . TRP A 1 96 ? 13.705 10.059 -9.450 1.00 79.00 96 TRP A N 1
ATOM 757 C CA . TRP A 1 96 ? 13.362 8.975 -8.534 1.00 79.00 96 TRP A CA 1
ATOM 758 C C . TRP A 1 96 ? 14.544 8.034 -8.310 1.00 79.00 96 TRP A C 1
ATOM 760 O O . TRP A 1 96 ? 14.908 7.789 -7.160 1.00 79.00 96 TRP A O 1
ATOM 770 N N . GLU A 1 97 ? 15.185 7.567 -9.384 1.00 80.69 97 GLU A N 1
ATOM 771 C CA . GLU A 1 97 ? 16.316 6.645 -9.259 1.00 80.69 97 GLU A CA 1
ATOM 772 C C . GLU A 1 97 ? 17.521 7.309 -8.583 1.00 80.69 97 GLU A C 1
ATOM 774 O O . GLU A 1 97 ? 18.129 6.718 -7.693 1.00 80.69 97 GLU A O 1
ATOM 779 N N . ALA A 1 98 ? 17.811 8.575 -8.904 1.00 84.69 98 ALA A N 1
ATOM 780 C CA . ALA A 1 98 ? 18.865 9.328 -8.224 1.00 84.69 98 ALA A CA 1
ATOM 781 C C . ALA A 1 98 ? 18.622 9.429 -6.706 1.00 84.69 98 ALA A C 1
ATOM 783 O O . ALA A 1 98 ? 19.546 9.238 -5.915 1.00 84.69 98 ALA A O 1
ATOM 784 N N . LYS A 1 99 ? 17.375 9.684 -6.283 1.00 84.81 99 LYS A N 1
ATOM 785 C CA . LYS A 1 99 ? 17.000 9.705 -4.859 1.00 84.81 99 LYS A CA 1
ATOM 786 C C . LYS A 1 99 ? 17.109 8.324 -4.216 1.00 84.81 99 LYS A C 1
ATOM 788 O O . LYS A 1 99 ? 17.585 8.224 -3.090 1.00 84.81 99 LYS A O 1
ATOM 793 N N . ARG A 1 100 ? 16.700 7.270 -4.922 1.00 79.00 100 ARG A N 1
ATOM 794 C CA . ARG A 1 100 ? 16.789 5.880 -4.453 1.00 79.00 100 ARG A CA 1
ATOM 795 C C . ARG A 1 100 ? 18.231 5.473 -4.159 1.00 79.00 100 ARG A C 1
ATOM 797 O O . ARG A 1 100 ? 18.499 4.953 -3.081 1.00 79.00 100 ARG A O 1
ATOM 804 N N . VAL A 1 101 ? 19.149 5.750 -5.086 1.00 81.94 101 VAL A N 1
ATOM 805 C CA . VAL A 1 101 ? 20.581 5.453 -4.925 1.00 81.94 101 VAL A CA 1
ATOM 806 C C . VAL A 1 101 ? 21.170 6.235 -3.752 1.00 81.94 101 VAL A C 1
ATOM 808 O O . VAL A 1 101 ? 21.836 5.646 -2.908 1.00 81.94 101 VAL A O 1
ATOM 811 N N . ALA A 1 102 ? 20.853 7.528 -3.639 1.00 81.94 102 ALA A N 1
ATOM 812 C CA . ALA A 1 102 ? 21.344 8.359 -2.542 1.00 81.94 102 ALA A CA 1
ATOM 813 C C . ALA A 1 102 ? 20.883 7.866 -1.156 1.00 81.94 102 ALA A C 1
ATOM 815 O O . ALA A 1 102 ? 21.645 7.951 -0.198 1.00 81.94 102 ALA A O 1
ATOM 816 N N . LEU A 1 103 ? 19.659 7.332 -1.029 1.00 75.25 103 LEU A N 1
ATOM 817 C CA . LEU A 1 103 ? 19.202 6.733 0.233 1.00 75.25 103 LEU A CA 1
ATOM 818 C C . LEU A 1 103 ? 19.987 5.463 0.594 1.00 75.25 103 LEU A C 1
ATOM 820 O O . LEU A 1 103 ? 20.338 5.283 1.755 1.00 75.25 103 LEU A O 1
ATOM 824 N N . LEU A 1 104 ? 20.302 4.614 -0.387 1.00 72.62 104 LEU A N 1
ATOM 825 C CA . LEU A 1 104 ? 21.081 3.393 -0.151 1.00 72.62 104 LEU A CA 1
ATOM 826 C C . LEU A 1 104 ? 22.522 3.692 0.289 1.00 72.62 104 LEU A C 1
ATOM 828 O O . LEU A 1 104 ? 23.102 2.920 1.044 1.00 72.62 104 LEU A O 1
ATOM 832 N N . GLU A 1 105 ? 23.098 4.809 -0.159 1.00 74.19 105 GLU A N 1
ATOM 833 C CA . GLU A 1 105 ? 24.423 5.261 0.281 1.00 74.19 105 GLU A CA 1
ATOM 834 C C . GLU A 1 105 ? 24.426 5.760 1.734 1.00 74.19 105 GLU A C 1
ATOM 836 O O . GLU A 1 105 ? 25.434 5.609 2.423 1.00 74.19 105 GLU A O 1
ATOM 841 N N . ILE A 1 106 ? 23.309 6.319 2.213 1.00 71.00 106 ILE A N 1
ATOM 842 C CA . ILE A 1 106 ? 23.155 6.775 3.603 1.00 71.00 106 ILE A CA 1
ATOM 843 C C . ILE A 1 106 ? 23.043 5.585 4.561 1.00 71.00 106 ILE A C 1
ATOM 845 O O . ILE A 1 106 ? 23.643 5.618 5.629 1.00 71.00 106 ILE A O 1
ATOM 849 N N . ASP A 1 107 ? 22.345 4.517 4.171 1.00 60.22 107 ASP A N 1
ATOM 850 C CA . ASP A 1 107 ? 22.189 3.309 4.999 1.00 60.22 107 ASP A CA 1
ATOM 851 C C . ASP A 1 107 ? 23.473 2.453 5.091 1.00 60.22 107 ASP A C 1
ATOM 853 O O . ASP A 1 107 ? 23.534 1.489 5.857 1.00 60.22 107 ASP A O 1
ATOM 857 N N . LEU A 1 108 ? 24.506 2.792 4.310 1.00 59.03 108 LEU A N 1
ATOM 858 C CA . LEU A 1 108 ? 25.817 2.134 4.305 1.00 59.03 108 LEU A CA 1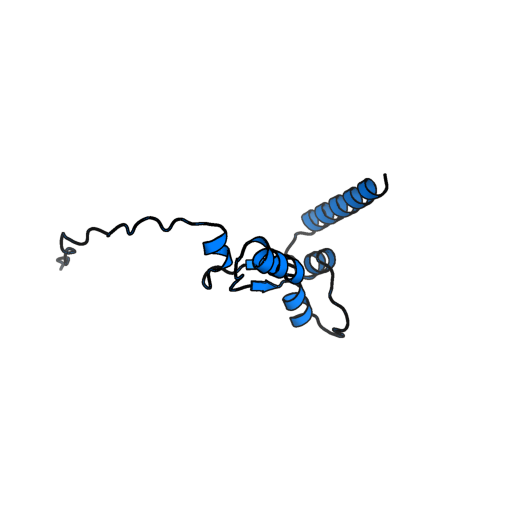
ATOM 859 C C . LEU A 1 108 ? 26.895 2.893 5.108 1.00 59.03 108 LEU A C 1
ATOM 861 O O . LEU A 1 108 ? 28.037 2.422 5.154 1.00 59.03 108 LEU A O 1
ATOM 865 N N . GLN A 1 109 ? 26.562 4.033 5.727 1.00 48.59 109 GLN A N 1
ATOM 866 C CA . GLN A 1 109 ? 27.441 4.799 6.630 1.00 48.59 109 GLN A CA 1
ATOM 867 C C . GLN A 1 109 ? 27.061 4.616 8.100 1.00 48.59 109 GLN A C 1
ATOM 869 O O . GLN A 1 109 ? 28.005 4.567 8.923 1.00 48.59 109 GLN A O 1
#

pLDDT: mean 82.86, std 16.35, range [35.25, 98.0]

Secondary structure (DSSP, 8-state):
-----PPPTT------------HHHHHH-SSS-EEESS-HHHHHHHHHHH-----SEEEHHHHHHHH--S--SSPPPHHHHHHHH----HHHHHHHHHHHHHHHHHTT-

Foldseek 3Di:
DDDDDDPDPDPPPPPDPPDPDDPQCQQQDQVHEDEEAPCVVVCVCCCPVVVHHGHRYDHLQVVCLVPDPDDSPDTDDPLVSCVPPPPDDPVVNVVVVVVVVVVVVVVVD

Organism: NCBI:txid278944

InterPro domains:
  IPR012337 Ribonuclease H-like superfamily [SSF53098] (18-82)
  IPR036397 Ribonuclease H superfamily [G3DSA:3.30.420.10] (11-101)